Protein AF-A0A2G6DZN6-F1 (afdb_monomer_lite)

Foldseek 3Di:
DPPPVVLQQAADDDPDDQKDWDDDPPWIWIKGWDWAFDQDPVRDTDTGAARAEPDSVHHDTQIFTQDTWDDDPNDTDDHHPRRQLSPDYVVNVVDPPGGHHNQQSLLRVLQCVPCVVVLPAKKKFWGARNHTQFIAGDNDNVVRVVRRCVSDVVRSVVTDMDINDDDDD

Organism: NCBI:txid2044937

Secondary structure (DSSP, 8-state):
---HHHHTTPPPP----SEEEEEETTEEEEEEE--EEEEPTTS-EEEE--S-SSSTTS----EEEEE---EETTEE-PPTT--GGGG--STT-SS-SSPPPHHHHHHHHHHHHHHTT-TTS-EEEEEETTEEEEEEE-SSHHHHHHHHHHH-TTTTTT-EEEESS----

Structure (mmCIF, N/CA/C/O backbone):
data_AF-A0A2G6DZN6-F1
#
_entry.id   AF-A0A2G6DZN6-F1
#
loop_
_atom_site.group_PDB
_atom_site.id
_atom_site.type_symbol
_atom_site.label_atom_id
_atom_site.label_alt_id
_atom_site.label_comp_id
_atom_site.label_asym_id
_atom_site.label_entity_id
_atom_site.label_seq_id
_atom_site.pdbx_PDB_ins_code
_atom_site.Cartn_x
_atom_site.Cartn_y
_atom_site.Cartn_z
_atom_site.occupancy
_atom_site.B_iso_or_equiv
_atom_site.auth_seq_id
_atom_site.auth_comp_id
_atom_site.auth_asym_id
_atom_site.auth_atom_id
_atom_site.pdbx_PDB_model_num
ATOM 1 N N . MET A 1 1 ? 5.216 29.589 19.233 1.00 47.81 1 MET A N 1
ATOM 2 C CA . MET A 1 1 ? 4.812 28.928 17.972 1.00 47.81 1 MET A CA 1
ATOM 3 C C . MET A 1 1 ? 4.604 27.452 18.249 1.00 47.81 1 MET A C 1
ATOM 5 O O . MET A 1 1 ? 5.536 26.794 18.694 1.00 47.81 1 MET A O 1
ATOM 9 N N . THR A 1 2 ? 3.388 26.946 18.062 1.00 54.38 2 THR A N 1
ATOM 10 C CA . THR A 1 2 ? 3.067 25.519 18.201 1.00 54.38 2 THR A CA 1
ATOM 11 C C . THR A 1 2 ? 3.990 24.714 17.285 1.00 54.38 2 THR A C 1
ATOM 13 O O . THR A 1 2 ? 4.115 25.035 16.105 1.00 54.38 2 THR A O 1
ATOM 16 N N . ASN A 1 3 ? 4.697 23.714 17.816 1.00 71.50 3 ASN A N 1
ATOM 17 C CA . ASN A 1 3 ? 5.663 22.937 17.041 1.00 71.50 3 ASN A CA 1
ATOM 18 C C . ASN A 1 3 ? 4.924 22.037 16.032 1.00 71.50 3 ASN A C 1
ATOM 20 O O . ASN A 1 3 ? 4.568 20.900 16.341 1.00 71.50 3 ASN A O 1
ATOM 24 N N . LEU A 1 4 ? 4.696 22.560 14.825 1.00 69.88 4 LEU A N 1
ATOM 25 C CA . LEU A 1 4 ? 3.951 21.898 13.749 1.00 69.88 4 LEU A CA 1
ATOM 26 C C . LEU A 1 4 ? 4.539 20.532 13.364 1.00 69.88 4 LEU A C 1
ATOM 28 O O . LEU A 1 4 ? 3.800 19.650 12.941 1.00 69.88 4 LEU A O 1
ATOM 32 N N . LYS A 1 5 ? 5.847 20.303 13.562 1.00 67.31 5 LYS A N 1
ATOM 33 C CA . LYS A 1 5 ? 6.472 18.998 13.282 1.00 67.31 5 LYS A CA 1
ATOM 34 C C . LYS A 1 5 ? 6.006 17.905 14.247 1.00 67.31 5 LYS A C 1
ATOM 36 O O . LYS A 1 5 ? 5.903 16.753 13.831 1.00 67.31 5 LYS A O 1
ATOM 41 N N . LYS A 1 6 ? 5.692 18.257 15.501 1.00 70.19 6 LYS A N 1
ATOM 42 C CA . LYS A 1 6 ? 5.249 17.300 16.531 1.00 70.19 6 LYS A CA 1
ATOM 43 C C . LYS A 1 6 ? 3.881 16.694 16.199 1.00 70.19 6 LYS A C 1
ATOM 45 O O . LYS A 1 6 ? 3.632 15.532 16.499 1.00 70.19 6 LYS A O 1
ATOM 50 N N . ILE A 1 7 ? 3.037 17.449 15.501 1.00 65.75 7 ILE A N 1
ATOM 51 C CA . ILE A 1 7 ? 1.700 17.022 15.075 1.00 65.75 7 ILE A CA 1
ATOM 52 C C . ILE A 1 7 ? 1.773 15.800 14.136 1.00 65.75 7 ILE A C 1
ATOM 54 O O . ILE A 1 7 ? 0.958 14.895 14.242 1.00 65.75 7 ILE A O 1
ATOM 58 N N . TYR A 1 8 ? 2.799 15.711 13.282 1.00 56.22 8 TYR A N 1
ATOM 59 C CA . TYR A 1 8 ? 2.996 14.576 12.367 1.00 56.22 8 TYR A CA 1
ATOM 60 C C . TYR A 1 8 ? 3.632 13.340 13.027 1.00 56.22 8 TYR A C 1
ATOM 62 O O . TYR A 1 8 ? 3.813 12.316 12.362 1.00 56.22 8 TYR A O 1
ATOM 70 N N . SER A 1 9 ? 4.047 13.425 14.292 1.00 61.09 9 SER A N 1
ATOM 71 C CA . SER A 1 9 ? 4.589 12.294 15.062 1.00 61.09 9 SER A CA 1
ATOM 72 C C . SER A 1 9 ? 3.617 11.756 16.105 1.00 61.09 9 SER A C 1
ATOM 74 O O . SER A 1 9 ? 3.741 10.595 16.473 1.00 61.09 9 SER A O 1
ATOM 76 N N . THR A 1 10 ? 2.664 12.568 16.564 1.00 63.75 10 THR A N 1
ATOM 77 C CA . THR A 1 10 ? 1.635 12.124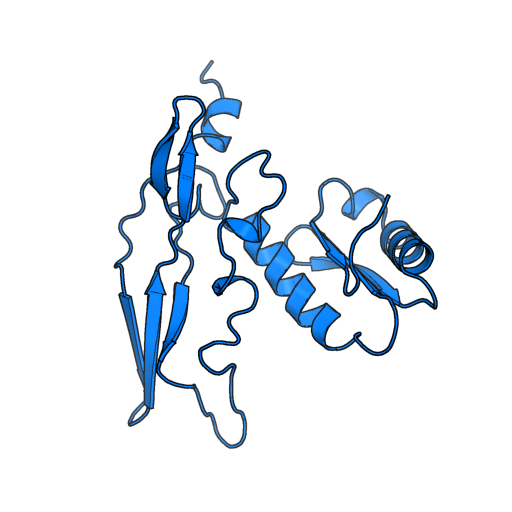 17.505 1.00 63.75 10 THR A CA 1
ATOM 78 C C . THR A 1 10 ? 0.704 11.134 16.812 1.00 63.75 10 THR A C 1
ATOM 80 O O . THR A 1 10 ? 0.162 11.442 15.752 1.00 63.75 10 THR A O 1
ATOM 83 N N . ILE A 1 11 ? 0.532 9.952 17.401 1.00 63.03 11 ILE A N 1
ATOM 84 C CA . ILE A 1 11 ? -0.499 9.004 16.984 1.00 63.03 11 ILE A CA 1
ATOM 85 C C . ILE A 1 11 ? -1.799 9.422 17.666 1.00 63.03 11 ILE A C 1
ATOM 87 O O . ILE A 1 11 ? -1.856 9.538 18.892 1.00 63.03 11 ILE A O 1
ATOM 91 N N . LEU A 1 12 ? -2.821 9.721 16.868 1.00 61.56 12 LEU A N 1
ATOM 92 C CA . LEU A 1 12 ? -4.168 9.910 17.382 1.00 61.56 12 LEU A CA 1
ATOM 93 C C . LEU A 1 12 ? -4.750 8.537 17.710 1.00 61.56 12 LEU A C 1
ATOM 95 O O . LEU A 1 12 ? -4.779 7.659 16.853 1.00 61.56 12 LEU A O 1
ATOM 99 N N . GLY A 1 13 ? -5.269 8.371 18.925 1.00 69.94 13 GLY A N 1
ATOM 100 C CA . GLY A 1 13 ? -6.203 7.281 19.183 1.00 69.94 13 GLY A CA 1
ATOM 101 C C . GLY A 1 13 ? -7.418 7.401 18.258 1.00 69.94 13 GLY A C 1
ATOM 102 O O . GLY A 1 13 ? -7.811 8.507 17.866 1.00 69.94 13 GLY A O 1
ATOM 103 N N . ASP A 1 14 ? -8.014 6.266 17.915 1.00 84.25 14 ASP A N 1
ATOM 104 C CA . ASP A 1 14 ? -9.187 6.185 17.053 1.00 84.25 14 ASP A CA 1
ATOM 105 C C . ASP A 1 14 ? -10.380 5.575 17.804 1.00 84.25 14 ASP A C 1
ATOM 107 O O . ASP A 1 14 ? -10.207 4.720 18.672 1.00 84.25 14 ASP A O 1
ATOM 111 N N . ASN A 1 15 ? -11.595 6.014 17.469 1.00 88.19 15 ASN A N 1
ATOM 112 C CA . ASN A 1 15 ? -12.828 5.507 18.084 1.00 88.19 15 ASN A CA 1
ATOM 113 C C . ASN A 1 15 ? -13.540 4.459 17.210 1.00 88.19 15 ASN A C 1
ATOM 115 O O . ASN A 1 15 ? -14.716 4.168 17.427 1.00 88.19 15 ASN A O 1
ATOM 119 N N . PHE A 1 16 ? -12.866 3.912 16.194 1.00 93.50 16 PHE A N 1
ATOM 120 C CA . PHE A 1 16 ? -13.478 2.947 15.291 1.00 93.50 16 PHE A CA 1
ATOM 121 C C . PHE A 1 16 ? -13.561 1.560 15.950 1.00 93.50 16 PHE A C 1
ATOM 123 O O . PHE A 1 16 ? -12.656 1.160 16.701 1.00 93.50 16 PHE A O 1
ATOM 130 N N . PRO A 1 17 ? -14.634 0.795 15.679 1.00 94.75 17 PRO A N 1
ATOM 131 C CA . PRO A 1 17 ? -14.867 -0.493 16.323 1.00 94.75 17 PRO A CA 1
ATOM 132 C C . PRO A 1 17 ? -13.794 -1.518 15.942 1.00 94.75 17 PRO A C 1
ATOM 134 O O . PRO A 1 17 ? -13.240 -1.490 14.846 1.00 94.75 17 PRO A O 1
ATOM 137 N N . LYS A 1 18 ? -13.520 -2.489 16.819 1.00 94.56 18 LYS A N 1
ATOM 138 C CA . LYS A 1 18 ? -12.544 -3.559 16.525 1.00 94.56 18 LYS A CA 1
ATOM 139 C C . LYS A 1 18 ? -12.963 -4.456 15.352 1.00 94.56 18 LYS A C 1
ATOM 141 O O . LYS A 1 18 ? -12.107 -5.076 14.728 1.00 94.56 18 LYS A O 1
ATOM 146 N N . GLN A 1 19 ? -14.256 -4.502 15.047 1.00 96.88 19 GLN A N 1
ATOM 147 C CA . GLN A 1 19 ? -14.830 -5.288 13.964 1.00 96.88 19 GLN A CA 1
ATOM 148 C C . GLN A 1 19 ? -15.853 -4.446 13.198 1.00 96.88 19 GLN A C 1
ATOM 150 O O . GLN A 1 19 ? -16.619 -3.698 13.805 1.00 96.88 19 GLN A O 1
ATOM 155 N N . LEU A 1 20 ? -15.876 -4.595 11.876 1.00 96.12 20 LEU A N 1
ATOM 156 C CA . LEU A 1 20 ? -16.926 -4.089 10.997 1.00 96.12 20 LEU A CA 1
ATOM 157 C C . LEU A 1 20 ? -17.576 -5.268 10.279 1.00 96.12 20 LEU A C 1
ATOM 159 O O . LEU A 1 20 ? -16.891 -6.210 9.889 1.00 96.12 20 LEU A O 1
ATOM 163 N N . THR A 1 21 ? -18.891 -5.207 10.103 1.00 96.06 21 THR A N 1
ATOM 164 C CA . THR A 1 21 ? -19.644 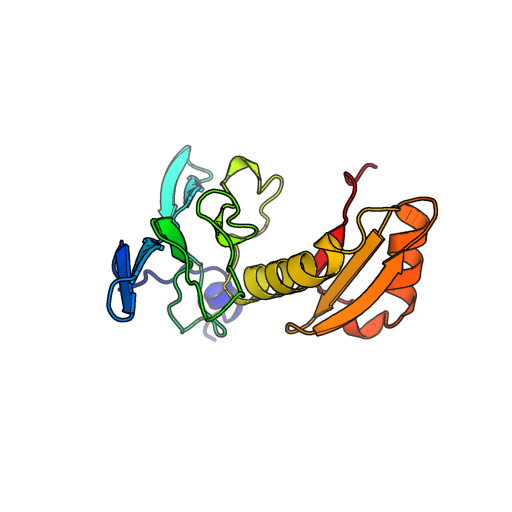-6.208 9.341 1.00 96.06 21 THR A CA 1
ATOM 165 C C . THR A 1 21 ? -20.458 -5.487 8.279 1.00 96.06 21 THR A C 1
ATOM 167 O O . THR A 1 21 ? -21.112 -4.493 8.590 1.00 96.06 21 THR A O 1
ATOM 170 N N . ILE A 1 22 ? -20.391 -5.963 7.038 1.00 93.75 22 ILE A N 1
ATOM 171 C CA . ILE A 1 22 ? -21.185 -5.457 5.914 1.00 93.75 22 ILE A CA 1
ATOM 172 C C . ILE A 1 22 ? -21.963 -6.639 5.343 1.00 93.75 22 ILE A C 1
ATOM 174 O O . ILE A 1 22 ? -21.357 -7.650 4.997 1.00 93.75 22 ILE A O 1
ATOM 178 N N . SER A 1 23 ? -23.283 -6.517 5.241 1.00 93.56 23 SER A N 1
ATOM 179 C CA . SER A 1 23 ? -24.158 -7.582 4.743 1.00 93.56 23 SER A CA 1
ATOM 180 C C . SER A 1 23 ? -24.850 -7.159 3.446 1.00 93.56 23 SER A C 1
ATOM 182 O O . SER A 1 23 ? -25.300 -6.019 3.330 1.00 93.56 23 SER A O 1
ATOM 184 N N . PHE A 1 24 ? -24.926 -8.087 2.493 1.00 89.94 24 PHE A N 1
ATOM 185 C CA . PHE A 1 24 ? -25.582 -7.961 1.190 1.00 89.94 24 PHE A CA 1
ATOM 186 C C . PHE A 1 24 ? -26.488 -9.176 0.999 1.00 89.94 24 PHE A C 1
ATOM 188 O O . PHE A 1 24 ? -25.970 -10.252 0.731 1.00 89.94 24 PHE A O 1
ATOM 195 N N . ASP A 1 25 ? -27.804 -9.024 1.145 1.00 90.94 25 ASP A N 1
ATOM 196 C CA . ASP A 1 25 ? -28.756 -10.145 1.124 1.00 90.94 25 ASP A CA 1
ATOM 197 C C . ASP A 1 25 ? -28.273 -11.343 1.974 1.00 90.94 25 ASP A C 1
ATOM 199 O O . ASP A 1 25 ? -28.263 -11.260 3.204 1.00 90.94 25 ASP A O 1
ATOM 203 N N . ASP A 1 26 ? -27.844 -12.437 1.341 1.00 91.00 26 ASP A N 1
ATOM 204 C CA . ASP A 1 26 ? -27.332 -13.659 1.971 1.00 91.00 26 ASP A CA 1
ATOM 205 C C . ASP A 1 26 ? -25.807 -13.666 2.212 1.00 91.00 26 ASP A C 1
ATOM 207 O O . ASP A 1 26 ? -25.285 -14.536 2.913 1.00 91.00 26 ASP A O 1
ATOM 211 N N . GLN A 1 27 ? -25.076 -12.684 1.686 1.00 91.38 27 GLN A N 1
ATOM 212 C CA . GLN A 1 27 ? -23.632 -12.533 1.845 1.00 91.38 27 GLN A CA 1
ATOM 213 C C . GLN A 1 27 ? -23.293 -11.634 3.039 1.00 91.38 27 GLN A C 1
ATOM 215 O O . GLN A 1 27 ? -23.921 -10.607 3.292 1.00 91.38 27 GLN A O 1
ATOM 220 N N . THR A 1 28 ? -22.244 -11.986 3.782 1.00 94.25 28 THR A N 1
ATOM 221 C CA . THR A 1 28 ? -21.737 -11.173 4.897 1.00 94.25 28 THR A CA 1
ATOM 222 C C . THR A 1 28 ? -20.220 -11.100 4.851 1.00 94.25 28 THR A C 1
ATOM 224 O O . THR A 1 28 ? -19.542 -12.122 4.799 1.00 94.25 28 THR A O 1
ATOM 227 N N . LEU A 1 29 ? -19.695 -9.879 4.906 1.00 94.69 29 LEU A N 1
ATOM 228 C CA . LEU A 1 29 ? -18.276 -9.566 4.996 1.00 94.69 29 LEU A CA 1
ATOM 229 C C . LEU A 1 29 ? -17.951 -9.151 6.425 1.00 94.69 29 LEU A C 1
ATOM 231 O O . LEU A 1 29 ? -18.606 -8.265 6.979 1.00 94.69 29 LEU A O 1
ATOM 235 N N . VAL A 1 30 ? -16.916 -9.746 7.007 1.00 95.81 30 VAL A N 1
ATOM 236 C CA . VAL A 1 30 ? -16.414 -9.362 8.328 1.00 95.81 30 VAL A CA 1
ATOM 237 C C . VAL A 1 30 ? -15.005 -8.833 8.179 1.00 95.81 30 VAL A C 1
ATOM 239 O O . VAL A 1 30 ? -14.126 -9.503 7.634 1.00 95.81 30 VAL A O 1
ATOM 242 N N . TYR A 1 31 ? -14.787 -7.644 8.723 1.00 96.31 31 TYR A N 1
ATOM 243 C CA . TYR A 1 31 ? -13.497 -6.993 8.753 1.00 96.31 31 TYR A CA 1
ATOM 244 C C . TYR A 1 31 ? -13.018 -6.801 10.184 1.00 96.31 31 TYR A C 1
ATOM 246 O O . TYR A 1 31 ? -13.783 -6.407 11.065 1.00 96.31 31 TYR A O 1
ATOM 254 N N . ARG A 1 32 ? -11.724 -7.009 10.404 1.00 95.94 32 ARG A N 1
ATOM 255 C CA . ARG A 1 32 ? -11.054 -6.771 11.683 1.00 95.94 32 ARG A CA 1
ATOM 256 C C . ARG A 1 32 ? -10.188 -5.522 11.587 1.00 95.94 32 ARG A C 1
ATOM 258 O O . ARG A 1 32 ? -9.424 -5.374 10.634 1.00 95.94 32 ARG A O 1
ATOM 265 N N . LYS A 1 33 ? -10.288 -4.639 12.582 1.00 95.38 33 LYS A N 1
ATOM 266 C CA . LYS A 1 33 ? -9.412 -3.469 12.695 1.00 95.38 33 LYS A CA 1
ATOM 267 C C . LYS A 1 33 ? -7.977 -3.937 12.913 1.00 95.38 33 LYS A C 1
ATOM 269 O O . LYS A 1 33 ? -7.730 -4.771 13.782 1.00 95.38 33 LYS A O 1
ATOM 274 N N . ARG A 1 34 ? -7.043 -3.396 12.136 1.00 93.88 34 ARG A N 1
ATOM 275 C CA . ARG A 1 34 ? -5.614 -3.667 12.283 1.00 93.88 34 ARG A CA 1
ATOM 276 C C . ARG A 1 34 ? -5.007 -2.772 13.353 1.00 93.88 34 ARG A C 1
ATOM 278 O O . ARG A 1 34 ? -5.216 -1.559 13.364 1.00 93.88 34 ARG A O 1
ATOM 285 N N . THR A 1 35 ? -4.236 -3.413 14.213 1.00 92.00 35 THR A N 1
ATOM 286 C CA . THR A 1 35 ? -3.373 -2.814 15.222 1.00 92.00 35 THR A CA 1
ATOM 287 C C . THR A 1 35 ? -2.023 -3.515 15.161 1.00 92.00 35 THR A C 1
ATOM 289 O O . THR A 1 35 ? -1.923 -4.672 14.743 1.00 92.00 35 THR A O 1
ATOM 292 N N . TRP A 1 36 ? -0.973 -2.806 15.549 1.00 90.31 36 TRP A N 1
ATOM 293 C CA . TRP A 1 36 ? 0.384 -3.326 15.603 1.00 90.31 36 TRP A CA 1
ATOM 294 C C . TRP A 1 36 ? 0.945 -3.095 16.998 1.00 90.31 36 TRP A C 1
ATOM 296 O O . TRP A 1 36 ? 0.807 -2.010 17.559 1.00 90.31 36 TRP A O 1
ATOM 306 N N . ALA A 1 37 ? 1.590 -4.120 17.545 1.00 87.75 37 ALA A N 1
ATOM 307 C CA . ALA A 1 37 ? 2.354 -4.028 18.777 1.00 87.75 37 ALA A CA 1
ATOM 308 C C . ALA A 1 37 ? 3.669 -3.287 18.492 1.00 87.75 37 ALA A C 1
ATOM 310 O O . ALA A 1 37 ? 4.609 -3.856 17.940 1.00 87.75 37 ALA A O 1
ATOM 311 N N . ILE A 1 38 ? 3.723 -1.997 18.817 1.00 81.00 38 ILE A N 1
ATOM 312 C CA . ILE A 1 38 ? 4.901 -1.157 18.607 1.00 81.00 38 ILE A CA 1
ATOM 313 C C . ILE A 1 38 ? 5.793 -1.254 19.843 1.00 81.00 38 ILE A C 1
ATOM 315 O O . ILE A 1 38 ? 5.389 -0.859 20.935 1.00 81.00 38 ILE A O 1
ATOM 319 N N . VAL A 1 39 ? 7.020 -1.743 19.664 1.00 81.69 39 VAL A N 1
ATOM 320 C CA . VAL A 1 39 ? 8.042 -1.748 20.718 1.00 81.69 39 VAL A CA 1
ATOM 321 C C . VAL A 1 39 ? 8.684 -0.361 20.796 1.00 81.69 39 VAL A C 1
ATOM 323 O O . VAL A 1 39 ? 9.211 0.142 19.803 1.00 81.69 39 VAL A O 1
ATOM 326 N N . LYS A 1 40 ? 8.615 0.277 21.964 1.00 79.62 40 LYS A N 1
ATOM 327 C CA . LYS A 1 40 ? 9.225 1.584 22.243 1.00 79.62 40 LYS A CA 1
ATOM 328 C C . LYS A 1 40 ? 10.695 1.438 22.640 1.00 79.62 40 LYS A C 1
ATOM 330 O O . LYS A 1 40 ? 11.163 0.351 22.964 1.00 79.62 40 LYS A O 1
ATOM 335 N N . GLU A 1 41 ? 11.421 2.557 22.647 1.00 79.81 41 GLU A N 1
ATOM 336 C CA . GLU A 1 41 ? 12.844 2.604 23.030 1.00 79.81 41 GLU A CA 1
ATOM 337 C C . GLU A 1 41 ? 13.104 2.094 24.459 1.00 79.81 41 GLU A C 1
ATOM 339 O O . GLU A 1 41 ? 14.166 1.545 24.731 1.00 79.81 41 GLU A O 1
ATOM 344 N N . ASP A 1 42 ? 12.126 2.233 25.358 1.00 86.19 42 ASP A N 1
ATOM 345 C CA . ASP A 1 42 ? 12.181 1.737 26.739 1.00 86.19 42 ASP A CA 1
ATOM 346 C C . ASP A 1 42 ? 11.813 0.244 26.878 1.00 86.19 42 ASP A C 1
ATOM 348 O O . ASP A 1 42 ? 11.752 -0.277 27.991 1.00 86.19 42 ASP A O 1
ATOM 352 N N . GLY A 1 43 ? 11.561 -0.449 25.762 1.00 82.75 43 GLY A N 1
ATOM 353 C CA . GLY A 1 43 ? 11.162 -1.856 25.723 1.00 82.75 43 GLY A CA 1
ATOM 354 C C . GLY A 1 43 ? 9.679 -2.108 26.005 1.00 82.75 43 GLY A C 1
ATOM 355 O O . GLY A 1 43 ? 9.241 -3.257 25.937 1.00 82.75 43 GLY A O 1
ATOM 356 N N . SER A 1 44 ? 8.882 -1.074 26.297 1.00 85.94 44 SER A N 1
ATOM 357 C CA . SER A 1 44 ? 7.434 -1.229 26.443 1.00 85.94 44 SER A CA 1
ATOM 358 C C . SER A 1 44 ? 6.760 -1.484 25.092 1.00 85.94 44 SER A C 1
ATOM 360 O O . SER A 1 44 ? 7.213 -1.016 24.046 1.00 85.94 44 SER A O 1
ATOM 362 N N . VAL A 1 45 ? 5.664 -2.242 25.112 1.00 84.06 45 VAL A N 1
ATOM 363 C CA . VAL A 1 45 ? 4.858 -2.537 23.922 1.00 84.06 45 VAL A CA 1
ATOM 364 C C . VAL A 1 45 ? 3.581 -1.716 23.972 1.00 84.06 45 VAL A C 1
ATOM 366 O O . VAL A 1 45 ? 2.875 -1.715 24.978 1.00 84.06 45 VAL A O 1
ATOM 369 N N . ASP A 1 46 ? 3.283 -1.034 22.876 1.00 82.88 46 ASP A N 1
ATOM 370 C CA . ASP A 1 46 ? 2.091 -0.215 22.719 1.00 82.88 46 ASP A CA 1
ATOM 371 C C . ASP A 1 46 ? 1.314 -0.672 21.486 1.00 82.88 46 ASP A C 1
ATOM 373 O O . ASP A 1 46 ? 1.819 -0.615 20.364 1.00 82.88 46 ASP A O 1
ATOM 377 N N . GLU A 1 47 ? 0.102 -1.177 21.695 1.00 85.81 47 GLU A N 1
ATOM 378 C CA . GLU A 1 47 ? -0.752 -1.647 20.611 1.00 85.81 47 GLU A CA 1
ATOM 379 C C . GLU A 1 47 ? -1.480 -0.461 19.975 1.00 85.81 47 GLU A C 1
ATOM 381 O O . GLU A 1 47 ? -2.369 0.140 20.579 1.00 85.81 47 GLU A O 1
ATOM 386 N N . GLN A 1 48 ? -1.111 -0.124 18.738 1.00 84.75 48 GLN A N 1
ATOM 387 C CA . GLN A 1 48 ? -1.613 1.074 18.066 1.00 84.75 48 GLN A CA 1
ATOM 388 C C . GLN A 1 48 ? -2.128 0.792 16.653 1.00 84.75 48 GLN A C 1
ATOM 390 O O . GLN A 1 48 ? -1.650 -0.107 15.964 1.00 84.75 48 GLN A O 1
ATOM 395 N N . GLY A 1 49 ? -3.125 1.571 16.227 1.00 89.69 49 GLY A N 1
ATOM 396 C CA . GLY A 1 49 ? -3.600 1.628 14.842 1.00 89.69 49 GLY A CA 1
ATOM 397 C C . GLY A 1 49 ? -2.816 2.647 14.007 1.00 89.69 49 GLY A C 1
ATOM 398 O O . GLY A 1 49 ? -1.668 2.968 14.301 1.00 89.69 49 GLY A O 1
ATOM 399 N N . LEU A 1 50 ? -3.453 3.197 12.967 1.00 91.31 50 LEU A N 1
ATOM 400 C CA . LEU A 1 50 ? -2.834 4.223 12.121 1.00 91.31 50 LEU A CA 1
ATOM 401 C C . LEU A 1 50 ? -2.517 5.495 12.908 1.00 91.31 50 LEU A C 1
ATOM 403 O O . LEU A 1 50 ? -3.294 5.937 13.748 1.00 91.31 50 LEU A O 1
ATOM 407 N N . ARG A 1 51 ? -1.415 6.159 12.544 1.00 88.81 51 ARG A N 1
ATOM 408 C CA . ARG A 1 51 ? -0.995 7.397 13.215 1.00 88.81 51 ARG A CA 1
ATOM 409 C C . ARG A 1 51 ? -2.000 8.548 13.071 1.00 88.81 51 ARG A C 1
ATOM 411 O O . ARG A 1 51 ? -2.228 9.291 14.019 1.00 88.81 51 ARG A O 1
ATOM 418 N N . TYR A 1 52 ? -2.531 8.724 11.865 1.00 90.88 52 TYR A N 1
ATOM 419 C CA . TYR A 1 52 ? -3.582 9.679 11.508 1.00 90.88 52 TYR A CA 1
ATOM 420 C C . TYR A 1 52 ? -4.132 9.322 10.114 1.00 90.88 52 TYR A C 1
ATOM 422 O O . TYR A 1 52 ? -3.579 8.466 9.411 1.00 90.88 52 TYR A O 1
ATOM 430 N N . GLY A 1 53 ? -5.218 9.987 9.723 1.00 92.19 53 GLY A N 1
ATOM 431 C CA . GLY A 1 53 ? -5.872 9.876 8.423 1.00 92.19 53 GLY A CA 1
ATOM 432 C C . GLY A 1 53 ? -5.133 10.590 7.295 1.00 92.19 53 GLY A C 1
ATOM 433 O O . GLY A 1 53 ? -3.937 10.399 7.094 1.00 92.19 53 GLY A O 1
ATOM 434 N N . GLU A 1 54 ? -5.855 11.375 6.499 1.00 91.38 54 GLU A N 1
ATOM 435 C CA . GLU A 1 54 ? -5.229 12.160 5.422 1.00 91.38 54 GLU A CA 1
ATOM 436 C C . GLU A 1 54 ? -4.445 13.336 5.988 1.00 91.38 54 GL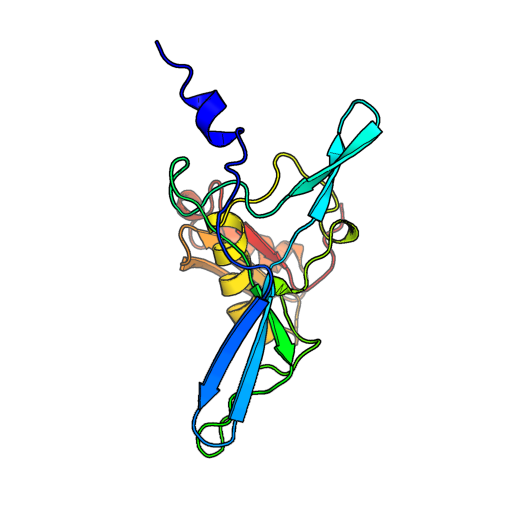U A C 1
ATOM 438 O O . GLU A 1 54 ? -3.326 13.611 5.561 1.00 91.38 54 GLU A O 1
ATOM 443 N N . ASN A 1 55 ? -5.016 13.976 7.006 1.00 91.06 55 ASN A N 1
ATOM 444 C CA . ASN A 1 55 ? -4.410 15.073 7.732 1.00 91.06 55 ASN A CA 1
ATOM 445 C C . ASN A 1 55 ? -4.155 14.677 9.191 1.00 91.06 55 ASN A C 1
ATOM 447 O O . ASN A 1 55 ? -4.885 13.851 9.747 1.00 91.06 55 ASN A O 1
ATOM 451 N N . PRO A 1 56 ? -3.160 15.288 9.857 1.00 87.12 56 PRO A N 1
ATOM 452 C CA . PRO A 1 56 ? -2.757 14.878 11.201 1.00 87.12 56 PRO A CA 1
ATOM 453 C C . PRO A 1 56 ? -3.814 14.976 12.302 1.00 87.12 56 PRO A C 1
ATOM 455 O O . PRO A 1 56 ? -3.636 14.385 13.357 1.00 87.12 56 PRO A O 1
ATOM 458 N N . ASN A 1 57 ? -4.878 15.749 12.094 1.00 87.25 57 ASN A N 1
ATOM 459 C CA . ASN A 1 57 ? -5.986 15.919 13.034 1.00 87.25 57 ASN A CA 1
ATOM 460 C C . ASN A 1 57 ? -7.166 14.970 12.760 1.00 87.25 57 ASN A C 1
ATOM 462 O O . ASN A 1 57 ? -8.192 15.069 13.428 1.00 87.25 57 ASN A O 1
ATOM 466 N N . GLN A 1 58 ? -7.050 14.083 11.771 1.00 91.19 58 GLN A N 1
ATOM 467 C CA . GLN A 1 58 ? -8.102 13.145 11.396 1.00 91.19 58 GLN A CA 1
ATOM 468 C C . GLN A 1 58 ? -7.774 11.753 11.929 1.00 91.19 58 GLN A C 1
ATOM 470 O O . GLN A 1 58 ? -6.671 11.246 11.728 1.00 91.19 58 GLN A O 1
ATOM 475 N N . GLN A 1 59 ? -8.747 11.116 12.578 1.00 92.81 59 GLN A N 1
ATOM 476 C CA . GLN A 1 59 ? -8.652 9.701 12.933 1.00 92.81 59 GLN A CA 1
ATOM 477 C C . GLN A 1 59 ? -8.748 8.834 11.670 1.00 92.81 59 GLN A C 1
ATOM 479 O O . GLN A 1 59 ? -9.409 9.207 10.698 1.00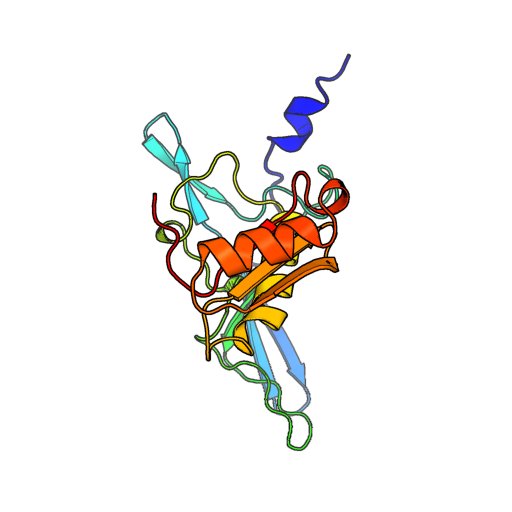 92.81 59 GLN A O 1
ATOM 484 N N . ALA A 1 60 ? -8.121 7.661 11.692 1.00 94.06 60 ALA A N 1
ATOM 485 C CA . ALA A 1 60 ? -8.305 6.637 10.671 1.00 94.06 60 ALA A CA 1
ATOM 486 C C . ALA A 1 60 ? -8.079 5.245 11.258 1.00 94.06 60 ALA A C 1
ATOM 488 O O . ALA A 1 60 ? -7.359 5.086 12.239 1.00 94.06 60 ALA A O 1
ATOM 489 N N . ALA A 1 61 ? -8.661 4.242 10.611 1.00 94.56 61 ALA A N 1
ATOM 490 C CA . ALA A 1 61 ? -8.453 2.839 10.924 1.00 94.56 61 ALA A CA 1
ATOM 491 C C . ALA A 1 61 ? -8.256 2.052 9.626 1.00 94.56 61 ALA A C 1
ATOM 493 O O . ALA A 1 61 ? -8.895 2.343 8.613 1.00 94.56 61 ALA A O 1
ATOM 494 N N . LEU A 1 62 ? -7.363 1.063 9.668 1.00 95.38 62 LEU A N 1
ATOM 495 C CA . LEU A 1 62 ? -7.214 0.067 8.613 1.00 95.38 62 LEU A CA 1
ATOM 496 C C . LEU A 1 62 ? -8.004 -1.178 9.006 1.00 95.38 62 LEU A C 1
ATOM 498 O O . LEU A 1 62 ? -7.952 -1.608 10.158 1.00 95.38 62 LEU A O 1
ATOM 502 N N . TYR A 1 63 ? -8.700 -1.765 8.041 1.00 95.00 63 TYR A N 1
ATOM 503 C CA . TYR A 1 63 ? -9.507 -2.960 8.232 1.00 95.00 63 TYR A CA 1
ATOM 504 C C . TYR A 1 63 ? -9.074 -4.051 7.258 1.00 95.00 63 TYR A C 1
ATOM 506 O O . TYR A 1 63 ? -8.879 -3.791 6.075 1.00 95.00 63 TYR A O 1
ATOM 514 N N . GLU A 1 64 ? -8.938 -5.267 7.771 1.00 95.31 64 GLU A N 1
ATOM 515 C CA . GLU A 1 64 ? -8.606 -6.473 7.014 1.00 95.31 64 GLU A CA 1
ATOM 516 C C . GLU A 1 64 ? -9.848 -7.347 6.889 1.00 95.31 64 GLU A C 1
ATOM 518 O O . GLU A 1 64 ? -10.525 -7.591 7.890 1.00 95.31 64 GLU A O 1
ATOM 523 N N . LEU A 1 65 ? -10.143 -7.828 5.681 1.00 94.81 65 LEU A N 1
ATOM 524 C CA . LEU A 1 65 ? -11.210 -8.802 5.460 1.00 94.81 65 LEU A CA 1
ATOM 525 C C . LEU A 1 65 ? -10.798 -10.150 6.067 1.00 94.81 65 LEU A C 1
ATOM 527 O O . LEU A 1 65 ? -9.819 -10.756 5.637 1.00 94.81 65 LEU A O 1
ATOM 531 N N . VAL A 1 66 ? -11.558 -10.622 7.054 1.00 94.94 66 VAL A N 1
ATOM 532 C CA . VAL A 1 66 ? -11.273 -11.867 7.789 1.00 94.94 66 VAL A CA 1
ATOM 533 C C . VAL A 1 66 ? -12.326 -12.952 7.578 1.00 94.94 66 VAL A C 1
ATOM 535 O O . VAL A 1 66 ? -12.067 -14.107 7.897 1.00 94.94 66 VAL A O 1
ATOM 538 N N . ASN A 1 67 ? -13.501 -12.611 7.042 1.00 93.69 67 ASN A N 1
ATOM 539 C CA . ASN A 1 67 ? -14.520 -13.586 6.660 1.00 93.69 67 ASN A CA 1
ATOM 540 C C . ASN A 1 67 ? -15.420 -13.047 5.542 1.00 93.69 67 ASN A C 1
ATOM 542 O O . ASN A 1 67 ? -15.669 -11.843 5.466 1.00 93.69 67 ASN A O 1
ATOM 546 N N . GLY A 1 68 ? -15.957 -13.966 4.743 1.00 90.25 68 GLY A N 1
ATOM 547 C CA . GLY A 1 68 ? -16.814 -13.670 3.604 1.00 90.25 68 GLY A CA 1
ATOM 548 C C . GLY A 1 68 ? -16.032 -13.318 2.346 1.00 90.25 68 GLY A C 1
ATOM 549 O O . GLY A 1 68 ? -14.809 -13.212 2.341 1.00 90.25 68 GLY A O 1
ATOM 550 N N . ASN A 1 69 ? -16.761 -13.133 1.261 1.00 87.56 69 ASN A N 1
ATOM 551 C CA . ASN A 1 69 ? -16.262 -12.629 -0.005 1.00 87.56 69 ASN A CA 1
ATOM 552 C C . ASN A 1 69 ? -17.430 -11.932 -0.690 1.00 87.56 69 ASN A C 1
ATOM 554 O O . ASN A 1 69 ? -18.555 -12.418 -0.599 1.00 87.56 69 ASN A O 1
ATOM 558 N N . LEU A 1 70 ? -17.178 -10.802 -1.346 1.00 85.44 70 LEU A N 1
ATOM 559 C CA . LEU A 1 70 ? -18.217 -10.162 -2.136 1.00 85.44 70 LEU A CA 1
ATOM 560 C C . LEU A 1 70 ? -18.227 -10.809 -3.519 1.00 85.44 70 LEU A C 1
ATOM 562 O O . LEU A 1 70 ? -17.235 -10.717 -4.239 1.00 85.44 70 LEU A O 1
ATOM 566 N N . THR A 1 71 ? -19.336 -11.449 -3.880 1.00 88.56 71 THR A N 1
ATOM 567 C CA . THR A 1 71 ? -19.587 -11.945 -5.235 1.00 88.56 71 THR A CA 1
ATOM 568 C C . THR A 1 71 ? -20.710 -11.129 -5.865 1.00 88.56 71 THR A C 1
ATOM 570 O O . THR A 1 71 ? -21.835 -11.113 -5.363 1.00 88.56 71 THR A O 1
ATOM 573 N N . LEU A 1 72 ? -20.401 -10.435 -6.963 1.00 86.12 72 LEU A N 1
ATOM 574 C CA . LEU A 1 72 ? -21.360 -9.653 -7.747 1.00 86.12 72 LEU A CA 1
ATOM 575 C C . LEU A 1 72 ? -21.383 -10.196 -9.178 1.00 86.12 72 LEU A C 1
ATOM 577 O O . LEU A 1 72 ? -20.443 -9.975 -9.942 1.00 86.12 72 LEU A O 1
ATOM 581 N N . GLY A 1 73 ? -22.442 -10.928 -9.536 1.00 87.62 73 GLY A N 1
ATOM 582 C CA . GLY A 1 73 ? -22.461 -11.712 -10.775 1.00 87.62 73 GLY A CA 1
ATOM 583 C C . GLY A 1 73 ? -21.339 -12.757 -10.769 1.00 87.62 73 GLY A C 1
ATOM 584 O O . GLY A 1 73 ? -21.190 -13.486 -9.792 1.00 87.62 73 GLY A O 1
ATOM 585 N N . ASP A 1 74 ? -20.515 -12.780 -11.818 1.00 88.12 74 ASP A N 1
ATOM 586 C CA . ASP A 1 74 ? -19.343 -13.667 -11.919 1.00 88.12 74 ASP A CA 1
ATOM 587 C C . ASP A 1 74 ? -18.059 -13.063 -11.308 1.00 88.12 74 ASP A C 1
ATOM 589 O O . ASP A 1 74 ? -16.999 -13.696 -11.303 1.00 88.12 74 ASP A O 1
ATOM 593 N N . CYS A 1 75 ? -18.115 -11.829 -10.793 1.00 87.19 75 CYS A N 1
ATOM 594 C CA . CYS A 1 75 ? -16.960 -11.167 -10.193 1.00 87.19 75 CYS A CA 1
ATOM 595 C C . CYS A 1 75 ? -16.796 -11.576 -8.727 1.00 87.19 75 CYS A C 1
ATOM 597 O O . CYS A 1 75 ? -17.628 -11.233 -7.886 1.00 87.19 75 CYS A O 1
ATOM 599 N N . LYS A 1 76 ? -15.674 -12.233 -8.418 1.00 85.25 76 LYS A N 1
ATOM 600 C CA . LYS A 1 76 ? -15.240 -12.533 -7.048 1.00 85.25 76 LYS A CA 1
ATOM 601 C C . LYS A 1 76 ? -14.163 -11.556 -6.607 1.00 85.25 76 LYS A C 1
ATOM 603 O O . LYS A 1 76 ? -13.184 -11.335 -7.321 1.00 85.25 76 LYS A O 1
ATOM 608 N N . PHE A 1 77 ? -14.348 -10.971 -5.431 1.00 84.19 77 PHE A N 1
ATOM 609 C CA . PHE A 1 77 ? -13.370 -10.066 -4.835 1.00 84.19 77 PHE A CA 1
ATOM 610 C C . PHE A 1 77 ? -12.279 -10.858 -4.103 1.00 84.19 77 PHE A C 1
ATOM 612 O O . PHE A 1 77 ? -12.244 -12.086 -4.153 1.00 84.19 77 PHE A O 1
ATOM 619 N N . ILE A 1 78 ? -11.357 -10.164 -3.438 1.00 81.62 78 ILE A N 1
ATOM 620 C CA . ILE A 1 78 ? -10.276 -10.812 -2.696 1.00 81.62 78 ILE A CA 1
ATOM 621 C C . ILE A 1 78 ? -10.838 -11.673 -1.554 1.00 81.62 78 ILE A C 1
ATOM 623 O O . ILE A 1 78 ? -11.737 -11.250 -0.827 1.00 81.62 78 ILE A O 1
ATOM 627 N N . GLU A 1 79 ? -10.345 -12.901 -1.423 1.00 90.44 79 GLU A N 1
ATOM 628 C CA . GLU A 1 79 ? -10.727 -13.797 -0.327 1.00 90.44 79 GLU A CA 1
ATOM 629 C C . GLU A 1 79 ? -9.925 -13.484 0.950 1.00 90.44 79 GLU A C 1
ATOM 631 O O . GLU A 1 79 ? -8.806 -12.956 0.859 1.00 90.44 79 GLU A O 1
ATOM 636 N N . PRO A 1 80 ? -10.453 -13.822 2.143 1.00 90.44 80 PRO A N 1
ATOM 637 C CA . PRO A 1 80 ? -9.704 -13.736 3.391 1.00 90.44 80 PRO A CA 1
ATOM 638 C C . PRO A 1 80 ? -8.350 -14.452 3.292 1.00 90.44 80 PRO A C 1
ATOM 640 O O . PRO A 1 80 ? -8.223 -15.482 2.635 1.00 90.44 80 PRO A O 1
ATOM 643 N N . GLY A 1 81 ? -7.326 -13.894 3.940 1.00 89.19 81 GLY A N 1
ATOM 644 C CA . GLY A 1 81 ? -5.949 -14.404 3.871 1.00 89.19 81 GLY A CA 1
ATOM 645 C C . GLY A 1 81 ? -5.113 -13.851 2.710 1.00 89.19 81 GLY A C 1
ATOM 646 O O . GLY A 1 81 ? -3.894 -13.978 2.737 1.00 89.19 81 GLY A O 1
ATOM 647 N N . ASN A 1 82 ? -5.722 -13.152 1.747 1.00 88.38 82 ASN A N 1
ATOM 648 C CA . ASN A 1 82 ? -5.015 -12.511 0.631 1.00 88.38 82 ASN A CA 1
ATOM 649 C C . ASN A 1 82 ? -4.882 -10.983 0.805 1.00 88.38 82 ASN A C 1
ATOM 651 O O . ASN A 1 82 ? -4.800 -10.247 -0.171 1.00 88.38 82 ASN A O 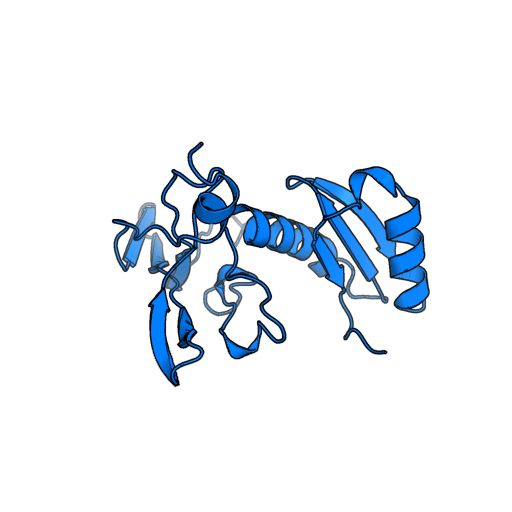1
ATOM 655 N N . GLY A 1 83 ? -4.886 -10.475 2.041 1.00 86.19 83 GLY A N 1
ATOM 656 C CA . GLY A 1 83 ? -5.180 -9.072 2.372 1.00 86.19 83 GLY A CA 1
ATOM 657 C C . GLY A 1 83 ? -4.208 -7.972 1.906 1.00 86.19 83 GLY A C 1
ATOM 658 O O . GLY A 1 83 ? -4.405 -6.836 2.329 1.00 86.19 83 GLY A O 1
ATOM 659 N N . LEU A 1 84 ? -3.205 -8.235 1.060 1.00 90.19 84 LEU A N 1
ATOM 660 C CA . LEU A 1 84 ? -2.213 -7.247 0.586 1.00 90.19 84 LEU A CA 1
ATOM 661 C C . LEU A 1 84 ? -1.766 -6.292 1.720 1.00 90.19 84 LEU A C 1
ATOM 663 O O . LEU A 1 84 ? -1.270 -6.754 2.746 1.00 90.19 84 LEU A O 1
ATOM 667 N N . VAL A 1 85 ? -1.995 -4.976 1.592 1.00 93.94 85 VAL A N 1
ATOM 668 C CA . VAL A 1 85 ? -1.642 -3.977 2.620 1.00 93.94 85 VAL A CA 1
ATOM 669 C C . VAL A 1 85 ? -2.367 -4.197 3.946 1.00 93.94 85 VAL A C 1
ATOM 671 O O . VAL A 1 85 ? -1.789 -3.983 5.010 1.00 93.94 85 VAL A O 1
ATOM 674 N N . SER A 1 86 ? -3.621 -4.647 3.911 1.00 93.81 86 SER A N 1
ATOM 675 C CA . SER A 1 86 ? -4.405 -4.900 5.126 1.00 93.81 86 SER A CA 1
ATOM 676 C C . SER A 1 86 ? -3.897 -6.092 5.947 1.00 93.81 86 SER A C 1
ATOM 678 O O . SER A 1 86 ? -4.181 -6.161 7.141 1.00 93.81 86 SER A O 1
ATOM 680 N N . ALA A 1 87 ? -3.096 -6.979 5.347 1.00 92.88 87 ALA A N 1
ATOM 681 C CA . ALA A 1 87 ? -2.501 -8.132 6.022 1.00 92.88 87 ALA A CA 1
ATOM 682 C C . ALA A 1 87 ? -1.112 -7.853 6.630 1.00 92.88 87 ALA A C 1
ATOM 684 O O . ALA A 1 87 ? -0.596 -8.704 7.353 1.00 92.88 87 ALA A O 1
ATOM 685 N N . ILE A 1 88 ? -0.520 -6.673 6.390 1.00 91.88 88 ILE A N 1
ATOM 686 C CA . ILE A 1 88 ? 0.835 -6.329 6.854 1.00 91.88 88 ILE A CA 1
ATOM 687 C C . ILE A 1 88 ? 0.957 -6.492 8.377 1.00 91.88 88 ILE A C 1
ATOM 689 O O . ILE A 1 88 ? 0.147 -5.983 9.168 1.00 91.88 88 ILE A O 1
ATOM 693 N N . THR A 1 89 ? 2.006 -7.191 8.793 1.00 89.94 89 THR A N 1
ATOM 694 C CA . THR A 1 89 ? 2.409 -7.408 10.185 1.00 89.94 89 THR A CA 1
ATOM 695 C C . THR A 1 89 ? 3.526 -6.445 10.589 1.00 89.94 89 THR A C 1
ATOM 697 O O . THR A 1 89 ? 4.024 -5.670 9.775 1.00 89.94 89 THR A O 1
ATOM 700 N N . ILE A 1 90 ? 3.912 -6.450 11.868 1.00 84.88 90 ILE A N 1
ATOM 701 C CA . ILE A 1 90 ? 5.047 -5.637 12.327 1.00 84.88 90 ILE A CA 1
ATOM 702 C C . ILE A 1 90 ? 6.378 -6.143 11.747 1.00 84.88 90 ILE A C 1
ATOM 704 O O . ILE A 1 90 ? 7.255 -5.334 11.460 1.00 84.88 90 ILE A O 1
ATOM 708 N N . ASP A 1 91 ? 6.495 -7.450 11.494 1.00 87.19 91 ASP A N 1
ATOM 709 C CA . ASP A 1 91 ? 7.711 -8.078 10.961 1.00 87.19 91 ASP A CA 1
ATOM 710 C C . ASP A 1 91 ? 7.970 -7.687 9.499 1.00 87.19 91 ASP A C 1
ATOM 712 O O . ASP A 1 91 ? 9.118 -7.571 9.070 1.00 87.19 91 ASP A O 1
ATOM 716 N N . ASP A 1 92 ? 6.908 -7.384 8.750 1.00 88.44 92 ASP A N 1
ATOM 717 C CA . ASP A 1 92 ? 7.002 -6.841 7.392 1.00 88.44 92 ASP A CA 1
ATOM 718 C C . ASP A 1 92 ? 7.556 -5.400 7.382 1.00 88.44 92 ASP A C 1
ATOM 720 O O . ASP A 1 92 ? 8.053 -4.909 6.364 1.00 88.44 92 ASP A O 1
ATOM 724 N N . MET A 1 93 ? 7.504 -4.695 8.518 1.00 86.38 93 MET A N 1
ATOM 725 C CA . MET A 1 93 ? 7.968 -3.316 8.660 1.00 86.38 93 MET A CA 1
ATOM 726 C C . MET A 1 93 ? 9.450 -3.251 9.077 1.00 86.38 93 MET A C 1
ATOM 728 O O . MET A 1 93 ? 9.808 -2.694 10.111 1.00 86.38 93 MET A O 1
ATOM 732 N N . LEU A 1 94 ? 10.337 -3.779 8.228 1.00 77.75 94 LEU A N 1
ATOM 733 C CA . LEU A 1 94 ? 11.767 -4.007 8.517 1.00 77.75 94 LEU A CA 1
ATOM 734 C C . LEU A 1 94 ? 12.556 -2.790 9.045 1.00 77.75 94 LEU A C 1
ATOM 736 O O . LEU A 1 94 ? 13.496 -2.947 9.826 1.00 77.75 94 LEU A O 1
ATOM 740 N N . ARG A 1 95 ? 12.239 -1.571 8.587 1.00 70.00 95 ARG A N 1
ATOM 741 C CA . ARG A 1 95 ? 12.878 -0.320 9.040 1.00 70.00 95 ARG A CA 1
ATOM 742 C C . ARG A 1 95 ? 11.856 0.801 9.133 1.00 70.00 95 ARG A C 1
ATOM 744 O O . ARG A 1 95 ? 11.631 1.545 8.178 1.00 70.00 95 ARG A O 1
ATOM 751 N N . VAL A 1 96 ? 11.250 0.943 10.304 1.00 65.56 96 VAL A N 1
ATOM 752 C CA . VAL A 1 96 ? 10.267 1.998 10.556 1.00 65.56 96 VAL A CA 1
ATOM 753 C C . VAL A 1 96 ? 10.975 3.264 11.015 1.00 65.56 96 VAL A C 1
ATOM 755 O O . VAL A 1 96 ? 11.475 3.337 12.129 1.00 65.56 96 VAL A O 1
ATOM 758 N N . GLY A 1 97 ? 10.988 4.296 10.169 1.00 71.56 97 GLY A N 1
ATOM 759 C CA . GLY A 1 97 ? 11.333 5.643 10.632 1.00 71.56 97 GLY A CA 1
ATOM 760 C C . GLY A 1 97 ? 10.215 6.228 11.501 1.00 71.56 97 GLY A C 1
ATOM 761 O O . GLY A 1 97 ? 10.442 6.694 12.611 1.00 71.56 97 GLY A O 1
ATOM 762 N N . LYS A 1 98 ? 8.979 6.198 10.994 1.00 75.81 98 LYS A N 1
ATOM 763 C CA . LYS A 1 98 ? 7.768 6.568 11.734 1.00 75.81 98 LYS A CA 1
ATOM 764 C C . LYS A 1 98 ? 6.667 5.570 11.404 1.00 75.81 98 LYS A C 1
ATOM 766 O O . LYS A 1 98 ? 6.559 5.177 10.245 1.00 75.81 98 LYS A O 1
ATOM 771 N N . HIS A 1 99 ? 5.839 5.223 12.390 1.00 82.75 99 HIS A N 1
ATOM 772 C CA . HIS A 1 99 ? 4.668 4.374 12.163 1.00 82.75 99 HIS A CA 1
ATOM 773 C C . HIS A 1 99 ? 3.798 4.950 11.020 1.00 82.75 99 HIS A C 1
ATOM 775 O O . HIS A 1 99 ? 3.628 6.183 10.967 1.00 82.75 99 HIS A O 1
ATOM 781 N N . PRO A 1 100 ? 3.307 4.114 10.082 1.00 83.00 100 PRO A N 1
ATOM 782 C CA . PRO A 1 100 ? 2.618 4.585 8.886 1.00 83.00 100 PRO A CA 1
ATOM 783 C C . PRO A 1 100 ? 1.353 5.394 9.205 1.00 83.00 100 PRO A C 1
ATOM 785 O O . PRO A 1 100 ? 0.600 5.110 10.138 1.00 83.00 100 PRO A O 1
ATOM 788 N N . GLY A 1 101 ? 1.120 6.437 8.405 1.00 88.94 101 GLY A N 1
ATOM 789 C CA . GLY A 1 101 ? -0.190 7.089 8.317 1.00 88.94 101 GLY A CA 1
ATOM 790 C C . GLY A 1 101 ? -1.044 6.464 7.211 1.00 88.94 101 GLY A C 1
ATOM 791 O O . GLY A 1 101 ? -0.525 5.712 6.383 1.00 88.94 101 GLY A O 1
ATOM 792 N N . LYS A 1 102 ? -2.332 6.837 7.145 1.00 92.62 102 LYS A N 1
ATOM 793 C CA . LYS A 1 102 ? -3.261 6.373 6.093 1.00 92.62 102 LYS A CA 1
ATOM 794 C C . LYS A 1 102 ? -2.659 6.525 4.693 1.00 92.62 102 LYS A C 1
ATOM 796 O O . LYS A 1 102 ? -2.638 5.561 3.939 1.00 92.62 102 LYS A O 1
ATOM 801 N N . ILE A 1 103 ? -2.130 7.710 4.377 1.00 93.50 103 ILE A N 1
ATOM 802 C CA . ILE A 1 103 ? -1.648 8.027 3.023 1.00 93.50 103 ILE A CA 1
ATOM 803 C C . ILE A 1 103 ? -0.462 7.160 2.583 1.00 93.50 103 ILE A C 1
ATOM 805 O O . ILE A 1 103 ? -0.330 6.850 1.406 1.00 93.50 103 ILE A O 1
ATOM 809 N N . ASN A 1 104 ? 0.383 6.727 3.528 1.00 92.25 104 ASN A N 1
ATOM 810 C CA . ASN A 1 104 ? 1.500 5.843 3.203 1.00 92.25 104 ASN A CA 1
ATOM 811 C C . ASN A 1 104 ? 0.983 4.477 2.754 1.00 92.25 104 ASN A C 1
ATOM 813 O O . ASN A 1 104 ? 1.472 3.928 1.774 1.00 92.25 104 ASN A O 1
ATOM 817 N N . LEU A 1 105 ? -0.020 3.950 3.458 1.00 94.19 105 LEU A N 1
ATOM 818 C CA . LEU A 1 105 ? -0.599 2.653 3.139 1.00 94.19 105 LEU A CA 1
ATOM 819 C C . LEU A 1 105 ? -1.437 2.689 1.862 1.00 94.19 105 LEU A C 1
ATOM 821 O O . LEU A 1 105 ? -1.395 1.724 1.111 1.00 94.19 105 LEU A O 1
ATOM 825 N N . THR A 1 106 ? -2.144 3.787 1.572 1.00 95.25 106 THR A N 1
ATOM 826 C CA . THR A 1 106 ? -2.901 3.908 0.314 1.00 95.25 106 THR A CA 1
ATOM 827 C C . THR A 1 106 ? -1.985 3.994 -0.907 1.00 95.25 106 THR A C 1
ATOM 829 O O . THR A 1 106 ? -2.272 3.351 -1.911 1.00 95.25 106 THR A O 1
ATOM 832 N N . ASP A 1 107 ? -0.849 4.702 -0.812 1.00 96.69 107 ASP A N 1
ATOM 833 C CA . ASP A 1 107 ? 0.158 4.699 -1.884 1.00 96.69 107 ASP A CA 1
ATOM 834 C C . ASP A 1 107 ? 0.691 3.276 -2.127 1.00 96.69 107 ASP A C 1
ATOM 836 O O . ASP A 1 107 ? 0.751 2.816 -3.266 1.00 96.69 107 ASP A O 1
ATOM 840 N N . VAL A 1 108 ? 1.031 2.537 -1.065 1.00 95.56 108 VAL A N 1
ATOM 841 C CA . VAL A 1 108 ? 1.491 1.145 -1.200 1.00 95.56 108 VAL A CA 1
ATOM 842 C C . VAL A 1 108 ? 0.395 0.249 -1.786 1.00 95.56 108 VAL A C 1
ATOM 844 O O . VAL A 1 108 ? 0.686 -0.544 -2.679 1.00 95.56 108 VAL A O 1
ATOM 847 N N . ASP A 1 109 ? -0.857 0.391 -1.346 1.00 95.38 109 ASP A N 1
ATOM 848 C CA . ASP A 1 109 ? -1.981 -0.433 -1.811 1.00 95.38 109 ASP A CA 1
ATOM 849 C C . ASP A 1 109 ? -2.262 -0.233 -3.301 1.00 95.38 109 ASP A C 1
ATOM 851 O O . ASP A 1 109 ? -2.369 -1.200 -4.061 1.00 95.38 109 ASP A O 1
ATOM 855 N N . ASN A 1 110 ? -2.263 1.020 -3.760 1.00 95.56 110 ASN A N 1
ATOM 856 C CA . ASN A 1 110 ? -2.376 1.323 -5.181 1.00 95.56 110 ASN A CA 1
ATOM 857 C C . ASN A 1 110 ? -1.197 0.767 -5.983 1.00 95.56 110 ASN A C 1
ATOM 859 O O . ASN A 1 110 ? -1.395 0.210 -7.064 1.00 95.56 110 ASN A O 1
ATOM 863 N N . GLY A 1 111 ? 0.022 0.848 -5.447 1.00 97.12 111 GLY A N 1
ATOM 864 C CA . GLY A 1 111 ? 1.187 0.234 -6.076 1.00 97.12 111 GLY A CA 1
ATOM 865 C C . GLY A 1 111 ? 1.084 -1.286 -6.184 1.00 97.12 111 GLY A C 1
ATOM 866 O O . GLY A 1 111 ? 1.400 -1.841 -7.238 1.00 97.12 111 GLY A O 1
ATOM 867 N N . LEU A 1 112 ? 0.573 -1.965 -5.153 1.00 95.19 112 LEU A N 1
ATOM 868 C CA . LEU A 1 112 ? 0.323 -3.409 -5.189 1.00 95.19 112 LEU A CA 1
ATOM 869 C C . LEU A 1 112 ? -0.756 -3.782 -6.212 1.00 95.19 112 LEU A C 1
ATOM 871 O O . LEU A 1 112 ? -0.598 -4.766 -6.937 1.00 95.19 112 LEU A O 1
ATOM 875 N N . ASN A 1 113 ? -1.812 -2.974 -6.335 1.00 93.19 113 ASN A N 1
ATOM 876 C CA . ASN A 1 113 ? -2.863 -3.172 -7.334 1.00 93.19 113 ASN A CA 1
ATOM 877 C C . ASN A 1 113 ? -2.380 -3.026 -8.784 1.00 93.19 113 ASN A C 1
ATOM 879 O O . ASN A 1 113 ? -3.027 -3.562 -9.683 1.00 93.19 113 ASN A O 1
ATOM 883 N N . ILE A 1 114 ? -1.235 -2.378 -9.007 1.00 95.69 114 ILE A N 1
ATOM 884 C CA . ILE A 1 114 ? -0.557 -2.325 -10.306 1.00 95.69 114 ILE A CA 1
ATOM 885 C C . ILE A 1 114 ? 0.417 -3.499 -10.435 1.00 95.69 114 ILE A C 1
ATOM 887 O O . ILE A 1 114 ? 0.330 -4.302 -11.366 1.00 95.69 114 ILE A O 1
ATOM 891 N N . ILE A 1 115 ? 1.358 -3.616 -9.496 1.00 96.25 115 ILE A N 1
ATOM 892 C CA . ILE A 1 115 ? 2.526 -4.481 -9.663 1.00 96.25 115 ILE A CA 1
ATOM 893 C C . ILE A 1 115 ? 2.186 -5.975 -9.629 1.00 96.25 115 ILE A C 1
ATOM 895 O O . ILE A 1 11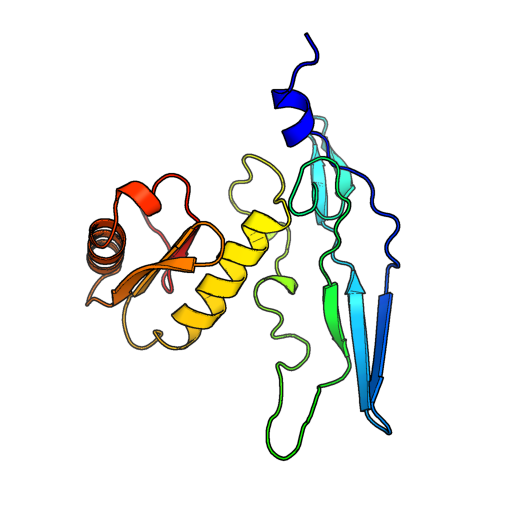5 ? 2.918 -6.773 -10.215 1.00 96.25 115 ILE A O 1
ATOM 899 N N . LYS A 1 116 ? 1.058 -6.362 -9.011 1.00 93.44 116 LYS A N 1
ATOM 900 C CA . LYS A 1 116 ? 0.588 -7.758 -8.964 1.00 93.44 116 LYS A CA 1
ATOM 901 C C . LYS A 1 116 ? 0.353 -8.367 -10.350 1.00 93.44 116 LYS A C 1
ATOM 903 O O . LYS A 1 116 ? 0.396 -9.584 -10.494 1.00 93.44 116 LYS A O 1
ATOM 908 N N . TYR A 1 117 ? 0.157 -7.534 -11.375 1.00 94.69 117 TYR A N 1
ATOM 909 C CA . TYR A 1 117 ? 0.012 -7.967 -12.767 1.00 94.69 117 TYR A CA 1
ATOM 910 C C . TYR A 1 117 ? 1.334 -7.976 -13.550 1.00 94.69 117 TYR A C 1
ATOM 912 O O . TYR A 1 117 ? 1.381 -8.455 -14.679 1.00 94.69 117 TYR A O 1
ATOM 920 N N . LEU A 1 118 ? 2.427 -7.479 -12.964 1.00 96.38 118 LEU A N 1
ATOM 921 C CA . LEU A 1 118 ? 3.736 -7.332 -13.611 1.00 96.38 118 LEU A CA 1
ATOM 922 C C . LEU A 1 118 ? 4.742 -8.385 -13.128 1.00 96.38 118 LEU A C 1
ATOM 924 O O . LEU A 1 118 ? 5.938 -8.126 -13.062 1.00 96.38 118 LEU A O 1
ATOM 928 N N . MET A 1 119 ? 4.283 -9.584 -12.765 1.00 96.69 119 MET A N 1
ATOM 929 C CA . MET A 1 119 ? 5.129 -10.589 -12.101 1.00 96.69 119 MET A CA 1
ATOM 930 C C . MET A 1 119 ? 6.091 -11.338 -13.033 1.00 96.69 119 MET A C 1
ATOM 932 O O . MET A 1 119 ? 7.068 -11.917 -12.550 1.00 96.69 119 MET A O 1
ATOM 936 N N . ALA A 1 120 ? 5.861 -11.296 -14.351 1.00 97.56 120 ALA A N 1
ATOM 937 C CA . ALA A 1 120 ? 6.646 -12.028 -15.350 1.00 97.56 120 ALA A CA 1
ATOM 938 C C . ALA A 1 120 ? 8.125 -11.600 -15.425 1.00 97.56 120 ALA A C 1
ATOM 940 O O . ALA A 1 120 ? 8.975 -12.392 -15.822 1.00 97.56 120 ALA A O 1
ATOM 941 N N . LYS A 1 121 ? 8.439 -10.361 -15.032 1.00 97.75 121 LYS A N 1
ATOM 942 C CA . LYS A 1 121 ? 9.789 -9.784 -15.041 1.00 97.75 121 LYS A CA 1
ATOM 943 C C . LYS A 1 121 ? 9.996 -8.873 -13.827 1.00 97.75 121 LYS A C 1
ATOM 945 O O . LYS A 1 121 ? 9.004 -8.468 -13.223 1.00 97.75 121 LYS A O 1
ATOM 950 N N . PRO A 1 122 ? 11.239 -8.535 -13.447 1.00 98.50 122 PRO A N 1
ATOM 951 C CA . PRO A 1 122 ? 11.493 -7.458 -12.495 1.00 98.50 122 PRO A CA 1
ATOM 952 C C . PRO A 1 122 ? 10.754 -6.168 -12.873 1.00 98.50 122 PRO A C 1
ATOM 954 O O . PRO A 1 122 ? 10.796 -5.719 -14.020 1.00 98.50 122 PRO A O 1
ATOM 957 N N . ALA A 1 123 ? 10.055 -5.590 -11.902 1.00 98.62 123 ALA A N 1
ATOM 958 C CA . ALA A 1 123 ? 9.232 -4.406 -12.074 1.00 98.62 123 ALA A CA 1
ATOM 959 C C . ALA A 1 123 ? 9.340 -3.473 -10.866 1.00 98.62 123 ALA A C 1
ATOM 961 O O . ALA A 1 123 ? 9.505 -3.917 -9.725 1.00 98.62 123 ALA A O 1
ATOM 962 N N . ALA A 1 124 ? 9.204 -2.180 -11.143 1.00 98.56 124 ALA A N 1
ATOM 963 C CA . ALA A 1 124 ? 9.143 -1.119 -10.152 1.00 98.56 124 ALA A CA 1
ATOM 964 C C . ALA A 1 124 ? 7.994 -0.162 -10.484 1.00 98.56 124 ALA A C 1
ATOM 966 O O . ALA A 1 124 ? 7.797 0.204 -11.645 1.00 98.56 124 ALA A O 1
ATOM 967 N N . VAL A 1 125 ? 7.256 0.258 -9.460 1.00 98.56 125 VAL A N 1
ATOM 968 C CA . VAL A 1 125 ? 6.187 1.260 -9.551 1.00 98.56 125 VAL A CA 1
ATOM 969 C C . VAL A 1 125 ? 6.433 2.307 -8.468 1.00 98.56 125 VAL A C 1
ATOM 971 O O . VAL A 1 125 ? 6.723 1.957 -7.326 1.00 98.56 125 VAL A O 1
ATOM 974 N N . ILE A 1 126 ? 6.350 3.587 -8.821 1.00 98.62 126 ILE A N 1
ATOM 975 C CA . ILE A 1 126 ? 6.543 4.714 -7.907 1.00 98.62 126 ILE A CA 1
ATOM 976 C C . ILE A 1 126 ? 5.248 5.513 -7.844 1.00 98.62 126 ILE A C 1
ATOM 978 O O . ILE A 1 126 ? 4.712 5.925 -8.876 1.00 98.62 126 ILE A O 1
ATOM 982 N N . LEU A 1 127 ? 4.736 5.696 -6.630 1.00 98.44 127 LEU A N 1
ATOM 983 C CA . LEU A 1 127 ? 3.458 6.338 -6.351 1.00 98.44 127 LEU A CA 1
ATOM 984 C C . LEU A 1 127 ? 3.710 7.658 -5.639 1.00 98.44 127 LEU A C 1
ATOM 986 O O . LEU A 1 127 ? 4.580 7.762 -4.771 1.00 98.44 127 LEU A O 1
ATOM 990 N N . LYS A 1 128 ? 2.896 8.653 -5.965 1.00 97.56 128 LYS A N 1
ATOM 991 C CA . LYS A 1 128 ? 2.820 9.911 -5.238 1.00 97.56 128 LYS A CA 1
ATOM 992 C C . LYS A 1 128 ? 1.370 10.370 -5.199 1.00 97.56 128 LYS A C 1
ATOM 994 O O . LYS A 1 128 ? 0.731 10.474 -6.242 1.00 97.56 128 LYS A O 1
ATOM 999 N N . HIS A 1 129 ? 0.856 10.670 -4.006 1.00 95.44 129 HIS A N 1
ATOM 1000 C CA . HIS A 1 129 ? -0.528 11.129 -3.828 1.00 95.44 129 HIS A CA 1
ATOM 1001 C C . HIS A 1 129 ? -1.542 10.204 -4.515 1.00 95.44 129 HIS A C 1
ATOM 1003 O O . HIS A 1 129 ? -2.409 10.654 -5.261 1.00 95.44 129 HIS A O 1
ATOM 1009 N N . ASN A 1 130 ? -1.408 8.903 -4.268 1.00 94.38 130 ASN A N 1
ATOM 1010 C CA . ASN A 1 130 ? -2.248 7.822 -4.767 1.00 94.38 130 ASN A CA 1
ATOM 1011 C C . ASN A 1 130 ? -2.155 7.561 -6.282 1.00 94.38 130 ASN A C 1
ATOM 1013 O O . ASN A 1 130 ? -2.896 6.725 -6.794 1.00 94.38 130 ASN A O 1
ATOM 1017 N N . ASN A 1 131 ? -1.261 8.247 -7.003 1.00 96.50 131 ASN A N 1
ATOM 1018 C CA . ASN A 1 131 ? -1.120 8.151 -8.456 1.00 96.50 131 ASN A CA 1
ATOM 1019 C C . ASN A 1 131 ? 0.267 7.614 -8.848 1.00 96.50 131 ASN A C 1
ATOM 1021 O O . ASN A 1 131 ? 1.261 8.008 -8.231 1.00 96.50 131 ASN A O 1
ATOM 1025 N N . PRO A 1 132 ? 0.375 6.751 -9.876 1.00 97.75 132 PRO A N 1
ATOM 1026 C CA . PRO A 1 132 ? 1.670 6.327 -10.392 1.00 97.75 132 PRO A CA 1
ATOM 1027 C C . PRO A 1 132 ? 2.354 7.481 -11.123 1.00 97.75 132 PRO A C 1
ATOM 1029 O O . PRO A 1 132 ? 1.849 7.982 -12.123 1.00 97.75 132 PRO A O 1
ATOM 1032 N N . CYS A 1 133 ? 3.528 7.880 -10.641 1.00 98.12 133 CYS A N 1
ATOM 1033 C CA . CYS A 1 133 ? 4.409 8.825 -11.331 1.00 98.12 133 CYS A CA 1
ATOM 1034 C C . CYS A 1 133 ? 5.516 8.121 -12.131 1.00 98.12 133 CYS A C 1
ATOM 1036 O O . CYS A 1 133 ? 6.252 8.759 -12.880 1.00 98.12 133 CYS A O 1
ATOM 1038 N N . GLY A 1 134 ? 5.630 6.799 -11.988 1.00 98.31 134 GLY A N 1
ATOM 1039 C CA . GLY A 1 134 ? 6.520 5.971 -12.784 1.00 98.31 134 GLY A CA 1
ATOM 1040 C C . GLY A 1 134 ? 6.195 4.493 -12.633 1.00 98.31 134 GLY A C 1
ATOM 1041 O O . GLY A 1 134 ? 5.889 4.026 -11.539 1.00 98.31 134 GLY A O 1
ATOM 1042 N N . ALA A 1 135 ? 6.270 3.746 -13.728 1.00 98.25 135 ALA A N 1
ATOM 1043 C CA . ALA A 1 135 ? 6.151 2.296 -13.728 1.00 98.25 135 ALA A CA 1
ATOM 1044 C C . ALA A 1 135 ? 7.029 1.729 -14.841 1.00 98.25 135 ALA A C 1
ATOM 1046 O O . ALA A 1 135 ? 7.014 2.235 -15.963 1.00 98.25 135 ALA A O 1
ATOM 1047 N N . ALA A 1 136 ? 7.795 0.688 -14.544 1.00 98.31 136 ALA A N 1
ATOM 1048 C CA . ALA A 1 136 ? 8.618 0.029 -15.543 1.00 98.31 136 ALA A CA 1
ATOM 1049 C C . ALA A 1 136 ? 8.805 -1.450 -15.219 1.00 98.31 136 ALA A C 1
ATOM 1051 O O . ALA A 1 136 ? 8.880 -1.849 -14.057 1.00 98.31 136 ALA A O 1
ATOM 1052 N N . TRP A 1 137 ? 8.932 -2.241 -16.281 1.00 97.62 137 TRP A N 1
ATOM 1053 C CA . TRP A 1 137 ? 9.470 -3.595 -16.235 1.00 97.62 137 TRP A CA 1
ATOM 1054 C C . TRP A 1 137 ? 10.844 -3.607 -16.915 1.00 97.62 137 TRP A C 1
ATOM 1056 O O . TRP A 1 137 ? 11.131 -2.760 -17.774 1.00 97.62 137 TRP A O 1
ATOM 1066 N N . ALA A 1 138 ? 11.715 -4.534 -16.543 1.00 98.19 138 ALA A N 1
ATOM 1067 C CA . ALA A 1 138 ? 13.002 -4.740 -17.201 1.00 98.19 138 ALA A CA 1
ATOM 1068 C C . ALA A 1 138 ? 13.505 -6.164 -16.949 1.00 98.19 138 ALA A C 1
ATOM 1070 O O . ALA A 1 138 ? 12.826 -6.954 -16.301 1.00 98.19 138 ALA A O 1
ATOM 1071 N N . ASP A 1 139 ? 14.679 -6.503 -17.479 1.00 98.00 139 ASP A N 1
ATOM 1072 C CA . ASP A 1 139 ? 15.280 -7.822 -17.264 1.00 98.00 139 ASP A CA 1
ATOM 1073 C C . ASP A 1 139 ? 15.945 -7.942 -15.874 1.00 98.00 139 ASP A C 1
ATOM 1075 O O . ASP A 1 139 ? 16.112 -9.049 -15.367 1.00 98.00 139 ASP A O 1
ATOM 1079 N N . ASP A 1 140 ? 16.219 -6.814 -15.209 1.00 97.75 140 ASP A N 1
ATOM 1080 C CA . ASP A 1 140 ? 16.729 -6.719 -13.837 1.00 97.75 140 ASP A CA 1
ATOM 1081 C C . ASP A 1 140 ? 16.047 -5.581 -13.043 1.00 97.75 140 ASP A C 1
ATOM 1083 O O . ASP A 1 140 ? 15.471 -4.644 -13.609 1.00 97.75 140 ASP A O 1
ATOM 1087 N N . LEU A 1 141 ? 16.069 -5.684 -11.707 1.00 98.06 141 LEU A N 1
ATOM 1088 C CA . LEU A 1 141 ? 15.377 -4.748 -10.813 1.00 98.06 141 LEU A CA 1
ATOM 1089 C C . LEU A 1 141 ? 15.985 -3.331 -10.809 1.00 98.06 141 LEU A C 1
ATOM 1091 O O . LEU A 1 141 ? 15.199 -2.381 -10.874 1.00 98.06 141 LEU A O 1
ATOM 1095 N N . PRO A 1 142 ? 17.324 -3.140 -10.789 1.00 98.06 142 PRO A N 1
ATOM 1096 C CA . PRO A 1 142 ? 17.928 -1.809 -10.890 1.00 98.06 142 PRO A CA 1
ATOM 1097 C C . PRO A 1 142 ? 17.491 -1.048 -12.145 1.00 98.06 142 PRO A C 1
ATOM 1099 O O . PRO A 1 142 ? 17.102 0.119 -12.057 1.00 98.06 142 PRO A O 1
ATOM 1102 N N . THR A 1 143 ? 17.468 -1.715 -13.301 1.00 98.38 143 THR A N 1
ATOM 1103 C CA . THR A 1 143 ? 17.020 -1.121 -14.565 1.00 98.38 143 THR A CA 1
ATOM 1104 C C . THR A 1 143 ? 15.535 -0.764 -14.517 1.00 98.38 143 THR A C 1
ATOM 1106 O O . THR A 1 143 ? 15.149 0.321 -14.963 1.00 98.38 143 THR A O 1
ATOM 1109 N N . ALA A 1 144 ? 14.687 -1.636 -13.958 1.00 98.50 144 ALA A N 1
ATOM 1110 C CA . ALA A 1 144 ? 13.263 -1.345 -13.782 1.00 98.50 144 ALA A CA 1
ATOM 1111 C C . ALA A 1 144 ? 13.054 -0.118 -12.879 1.00 98.50 144 ALA A C 1
ATOM 1113 O O . ALA A 1 144 ? 12.337 0.811 -13.252 1.00 98.50 144 ALA A O 1
ATOM 1114 N N . PHE A 1 145 ? 13.731 -0.061 -11.731 1.00 98.44 145 PHE A N 1
ATOM 1115 C CA . PHE A 1 145 ? 13.668 1.083 -10.823 1.00 98.44 145 PHE A CA 1
ATOM 1116 C C . PHE A 1 145 ? 14.136 2.377 -11.494 1.00 98.44 145 PHE A C 1
ATOM 1118 O O . PHE A 1 145 ? 13.433 3.386 -11.446 1.00 98.44 145 PHE A O 1
ATOM 1125 N N . GLN A 1 146 ? 15.287 2.348 -12.166 1.00 98.31 146 GLN A N 1
ATOM 1126 C CA . GLN A 1 146 ? 15.857 3.520 -12.819 1.00 98.31 146 GLN A CA 1
ATOM 1127 C C . GLN A 1 146 ? 14.921 4.072 -13.905 1.00 98.31 146 GLN A C 1
ATOM 1129 O O . GLN A 1 146 ? 14.699 5.281 -13.972 1.00 98.31 146 GLN A O 1
ATOM 1134 N N . ARG A 1 147 ? 14.313 3.199 -14.718 1.00 98.56 147 ARG A N 1
ATOM 1135 C CA . ARG A 1 147 ? 13.320 3.597 -15.729 1.00 98.56 147 ARG A CA 1
ATOM 1136 C C . ARG A 1 147 ? 12.057 4.187 -15.104 1.00 98.56 147 ARG A C 1
ATOM 1138 O O . ARG A 1 147 ? 11.602 5.229 -15.567 1.00 98.56 147 ARG A O 1
ATOM 1145 N N . ALA A 1 148 ? 11.521 3.567 -14.050 1.00 98.56 148 ALA A N 1
ATOM 1146 C CA . ALA A 1 148 ? 10.364 4.101 -13.333 1.00 98.56 148 ALA A CA 1
ATOM 1147 C C . ALA A 1 148 ? 10.672 5.486 -12.736 1.00 98.56 148 ALA A C 1
ATOM 1149 O O . ALA A 1 148 ? 9.875 6.408 -12.878 1.00 98.56 148 ALA A O 1
ATOM 1150 N N . LEU A 1 149 ? 11.857 5.665 -12.146 1.00 98.56 149 LEU A N 1
ATOM 1151 C CA . LEU A 1 149 ? 12.308 6.939 -11.585 1.00 98.56 149 LEU A CA 1
ATOM 1152 C C . LEU A 1 149 ? 12.481 8.030 -12.651 1.00 98.56 149 LEU A C 1
ATOM 1154 O O . LEU A 1 149 ? 12.142 9.184 -12.402 1.00 98.56 149 LEU A O 1
ATOM 1158 N N . TYR A 1 150 ? 12.996 7.690 -13.836 1.00 98.31 150 TYR A N 1
ATOM 1159 C CA . TYR A 1 150 ? 13.186 8.662 -14.918 1.00 98.31 150 TYR A CA 1
ATOM 1160 C C . TYR A 1 150 ? 11.896 9.098 -15.619 1.00 98.31 150 TYR A C 1
ATOM 1162 O O . TYR A 1 150 ? 11.948 10.085 -16.349 1.00 98.31 150 TYR A O 1
ATOM 1170 N N . CYS A 1 151 ? 10.767 8.423 -15.383 1.00 98.31 151 CYS A N 1
ATOM 1171 C CA . CYS A 1 151 ? 9.462 8.829 -15.908 1.00 98.31 151 CYS A CA 1
ATOM 1172 C C . CYS A 1 151 ? 9.085 10.245 -15.438 1.00 98.31 151 CYS A C 1
ATOM 1174 O O . CYS A 1 151 ? 8.840 11.123 -16.260 1.00 98.31 151 CYS A O 1
ATOM 1176 N N . ASP A 1 152 ? 9.125 10.483 -14.124 1.00 98.25 152 ASP A N 1
ATOM 1177 C CA . ASP A 1 152 ? 9.003 11.814 -13.525 1.00 98.25 152 ASP A CA 1
ATOM 1178 C C . ASP A 1 152 ? 9.755 11.867 -12.185 1.00 98.25 152 ASP A C 1
ATOM 1180 O O . ASP A 1 152 ? 9.254 11.478 -11.126 1.00 98.25 152 ASP A O 1
ATOM 1184 N N . ARG A 1 153 ? 10.986 12.388 -12.227 1.00 96.94 153 ARG A N 1
ATOM 1185 C CA . ARG A 1 153 ? 11.847 12.509 -11.039 1.00 96.94 153 ARG A CA 1
ATOM 1186 C C . ARG A 1 153 ? 11.337 13.527 -10.022 1.00 96.94 153 ARG A C 1
ATOM 1188 O O . ARG A 1 153 ? 11.689 13.422 -8.849 1.00 96.94 153 ARG A O 1
ATOM 1195 N N . ILE A 1 154 ? 10.565 14.523 -10.460 1.00 97.56 154 ILE A N 1
ATOM 1196 C CA . ILE A 1 154 ? 10.052 15.573 -9.578 1.00 97.56 154 ILE A CA 1
ATOM 1197 C C . ILE A 1 154 ? 8.893 15.002 -8.765 1.00 97.56 154 ILE A C 1
ATOM 1199 O O . ILE A 1 154 ? 8.905 15.098 -7.539 1.00 97.56 154 ILE A O 1
ATOM 1203 N N . ALA A 1 155 ? 7.939 14.341 -9.422 1.00 97.31 155 ALA A N 1
ATOM 1204 C CA . ALA A 1 155 ? 6.823 13.692 -8.740 1.00 97.31 155 ALA A CA 1
ATOM 1205 C C . ALA A 1 155 ? 7.275 12.516 -7.855 1.00 97.31 155 ALA A C 1
ATOM 1207 O O . ALA A 1 155 ? 6.741 12.331 -6.761 1.00 97.31 155 ALA A O 1
ATOM 1208 N N . ALA A 1 156 ? 8.305 11.768 -8.269 1.00 97.50 156 ALA A N 1
ATOM 1209 C CA . ALA A 1 156 ? 8.861 10.660 -7.489 1.00 97.50 156 ALA A CA 1
ATOM 1210 C C . ALA A 1 156 ? 9.482 11.090 -6.145 1.00 97.50 156 ALA A C 1
ATOM 1212 O O . ALA A 1 156 ? 9.653 10.262 -5.245 1.00 97.50 156 ALA A O 1
ATOM 1213 N N . PHE A 1 157 ? 9.824 12.372 -5.973 1.00 96.88 157 PHE A N 1
ATOM 1214 C CA . PHE A 1 157 ? 10.435 12.860 -4.742 1.00 96.88 157 PHE A CA 1
ATOM 1215 C C . PHE A 1 157 ? 9.509 12.653 -3.528 1.00 96.88 157 PHE A C 1
ATOM 1217 O O . PHE A 1 157 ? 8.431 13.243 -3.410 1.00 96.88 157 PHE A O 1
ATOM 1224 N N . GLY A 1 158 ? 9.940 11.806 -2.586 1.00 93.00 158 GLY A N 1
ATOM 1225 C CA . GLY A 1 158 ? 9.158 11.428 -1.404 1.00 93.00 158 GLY A CA 1
ATOM 1226 C C . GLY A 1 158 ? 7.911 10.597 -1.725 1.00 93.00 158 GLY A C 1
ATOM 1227 O O . GLY A 1 158 ? 6.911 10.730 -1.016 1.00 93.00 158 GLY A O 1
ATOM 1228 N N . GLY A 1 159 ? 7.923 9.854 -2.832 1.00 95.12 159 GLY A N 1
ATOM 1229 C CA . GLY A 1 159 ? 6.901 8.868 -3.180 1.00 95.12 159 GLY A CA 1
ATOM 1230 C C . GLY A 1 159 ? 7.120 7.508 -2.508 1.00 95.12 159 GLY A C 1
ATOM 1231 O O . GLY A 1 159 ? 8.134 7.284 -1.843 1.00 95.12 159 GLY A O 1
ATOM 1232 N N . ALA A 1 160 ? 6.167 6.598 -2.697 1.00 96.75 160 ALA A N 1
ATOM 1233 C CA . ALA A 1 160 ? 6.291 5.197 -2.307 1.00 96.75 160 ALA A CA 1
ATOM 1234 C C . ALA A 1 160 ? 6.827 4.376 -3.484 1.00 96.75 160 ALA A C 1
ATOM 1236 O O . ALA A 1 160 ? 6.283 4.443 -4.584 1.00 96.75 160 ALA A O 1
ATOM 1237 N N . VAL A 1 161 ? 7.881 3.596 -3.253 1.00 97.56 161 VAL A N 1
ATOM 1238 C CA . VAL A 1 161 ? 8.461 2.689 -4.251 1.00 97.56 161 VAL A CA 1
ATOM 1239 C C . VAL A 1 161 ? 7.991 1.274 -3.949 1.00 97.56 161 VAL A C 1
ATOM 1241 O O . VAL A 1 161 ? 8.164 0.788 -2.834 1.00 97.56 161 VAL A O 1
ATOM 1244 N N . ILE A 1 162 ? 7.408 0.616 -4.944 1.00 97.75 162 ILE A N 1
ATOM 1245 C CA . ILE A 1 162 ? 6.922 -0.758 -4.867 1.00 97.75 162 ILE A CA 1
ATOM 1246 C C . ILE A 1 162 ? 7.724 -1.584 -5.869 1.00 97.75 162 ILE A C 1
ATOM 1248 O O . ILE A 1 162 ? 7.836 -1.221 -7.041 1.00 97.75 162 ILE A O 1
ATOM 1252 N N . LEU A 1 163 ? 8.281 -2.696 -5.397 1.00 97.94 163 LEU A N 1
ATOM 1253 C CA . LEU A 1 163 ? 9.136 -3.608 -6.155 1.00 97.94 163 LEU A CA 1
ATOM 1254 C C . LEU A 1 163 ? 8.535 -5.014 -6.094 1.00 97.94 163 LEU A C 1
ATOM 1256 O O . LEU A 1 163 ? 8.008 -5.413 -5.058 1.00 97.94 163 LEU A O 1
ATOM 1260 N N . ASN A 1 164 ? 8.620 -5.781 -7.182 1.00 97.44 164 ASN A N 1
ATOM 1261 C CA . ASN A 1 164 ? 8.117 -7.164 -7.217 1.00 97.44 164 ASN A CA 1
ATOM 1262 C C . ASN A 1 164 ? 9.211 -8.222 -7.008 1.00 97.44 164 ASN A C 1
ATOM 1264 O O . ASN A 1 164 ? 8.984 -9.417 -7.224 1.00 97.44 164 ASN A O 1
ATOM 1268 N N . ARG A 1 165 ? 10.417 -7.780 -6.660 1.00 97.06 165 ARG A N 1
ATOM 1269 C CA . ARG A 1 165 ? 11.567 -8.607 -6.299 1.00 97.06 165 ARG A CA 1
ATOM 1270 C C . ARG A 1 165 ? 12.202 -8.030 -5.030 1.00 97.06 165 ARG A C 1
ATOM 1272 O O . ARG A 1 165 ? 12.013 -6.840 -4.765 1.00 97.06 165 ARG A O 1
ATOM 1279 N N . PRO A 1 166 ? 12.930 -8.850 -4.251 1.00 94.94 166 PRO A N 1
ATOM 1280 C CA . PRO A 1 166 ? 13.651 -8.370 -3.079 1.00 94.94 166 PRO A CA 1
ATOM 1281 C C . PRO A 1 166 ? 14.586 -7.209 -3.425 1.00 94.94 166 PRO A C 1
ATOM 1283 O O . PRO A 1 166 ? 15.263 -7.243 -4.450 1.00 94.94 166 PRO A O 1
ATOM 1286 N N . CYS A 1 167 ? 14.616 -6.198 -2.560 1.00 91.56 167 CYS A N 1
ATOM 1287 C CA . CYS A 1 167 ? 15.584 -5.113 -2.638 1.00 91.56 167 CYS A CA 1
ATOM 1288 C C . CYS A 1 167 ? 16.893 -5.573 -1.989 1.00 91.56 167 CYS A C 1
ATOM 1290 O O . CYS A 1 167 ? 16.905 -5.903 -0.801 1.00 91.56 167 CYS A O 1
ATOM 1292 N N . ASP A 1 168 ? 17.976 -5.590 -2.756 1.00 88.00 168 ASP A N 1
ATOM 1293 C CA . ASP A 1 168 ? 19.331 -5.875 -2.291 1.00 88.00 168 ASP A CA 1
ATOM 1294 C C . ASP A 1 168 ? 20.154 -4.581 -2.121 1.00 88.00 168 ASP A C 1
ATOM 1296 O O . ASP A 1 168 ? 19.582 -3.502 -1.935 1.00 88.00 168 ASP A O 1
ATOM 1300 N N . ARG A 1 169 ? 21.482 -4.714 -2.008 1.00 84.44 169 ARG A N 1
ATOM 1301 C CA . ARG A 1 169 ? 22.413 -3.617 -1.700 1.00 84.44 169 ARG A CA 1
ATOM 1302 C C . ARG A 1 169 ? 22.889 -2.886 -2.943 1.00 84.44 169 ARG A C 1
ATOM 1304 O O . ARG A 1 169 ? 23.210 -3.577 -3.930 1.00 84.44 169 ARG A O 1
#

pLDDT: mean 89.89, std 9.89, range [47.81, 98.62]

Sequence (169 aa):
MTNLKKIYSTILGDNFPKQLTISFDDQTLVYRKRTWAIVKEDGSVDEQGLRYGENPNQQAALYELVNGNLTLGDCKFIEPGNGLVSAITIDDMLRVGKHPGKINLTDVDNGLNIIKYLMAKPAAVILKHNNPCGAAWADDLPTAFQRALYCDRIAAFGGAVILNRPCDR

Radius of gyration: 18.15 Å; chains: 1; bounding box: 51×43×44 Å

InterPro domains:
  IPR002695 Bifunctional purine biosynthesis protein PurH-like [PF01808] (46-168)
  IPR002695 Bifunctional purine biosynthesis protein PurH-like [PTHR11692] (44-168)
  IPR002695 Bifunctional purine biosynthesis protein PurH-like [SM00798] (18-169)
  IPR016193 Cytidine deaminase-like [SSF53927] (46-168)
  IPR024051 AICAR transformylase, duplicated domain superfamily [G3DSA:3.40.140.20] (44-169)